Protein AF-A0A849EY14-F1 (afdb_monomer)

Foldseek 3Di:
DPPDPVVVVVVVVVVVVVVVVVVVVVVVVLVVVLVVLLVCCVPQQVVQQVVLLVVCLVVPFDQDDDDPVCQPVSLVVRQVSCVVVVHHQRCEPDPRSQWHWRDGPPDDIWIWGWGADNFFIKIPRAFPVSLQSSCCVQAVHRDQPDDQKHWDQDPVNGGITITGGD

Nearest PDB structures (foldseek):
  1k3s-assembly1_B  TM=3.265E-01  e=1.341E-01  Salmonella enterica

Sequence (166 aa):
MRISGSATDKLMFAAIYIGIAVILVIQGARHLADYALDASFFNDYLCLWETRLVEMRQGAINWPPQDRNDPAGYMQQLADVMRRQGISPPRSNTDRPYVYRLQRFGRRAVQVLLVSTRQGITLFNLPTATFERIDRFVDGASNPDSGSFTGNMSADGVTRIAYWKV

Solvent-accessible surface area (backbone atoms only — not comparable to full-atom values): 9278 Å² total; per-residue (Å²): 132,82,79,53,67,71,59,56,50,51,52,51,51,50,51,51,53,51,50,51,51,53,52,51,51,54,50,51,52,51,54,51,51,53,47,52,51,50,50,43,51,41,61,68,35,48,51,43,44,52,55,53,51,53,52,41,68,73,64,77,57,84,75,69,80,85,46,89,91,41,53,66,62,35,44,51,52,42,44,53,50,32,48,76,70,74,40,77,66,46,71,39,88,42,100,43,58,49,35,39,67,50,74,48,91,98,49,80,69,40,64,28,41,49,41,79,56,96,68,24,38,35,34,36,58,34,44,48,76,52,48,49,49,50,22,28,72,75,60,72,47,72,43,52,90,53,75,49,41,28,46,47,77,35,96,81,75,57,28,21,40,32,40,35,64,98

pLDDT: mean 89.6, std 9.1, range [41.94, 97.06]

Mean predicted aligned error: 6.52 Å

Structure (mmCIF, N/CA/C/O backbone):
data_AF-A0A849EY14-F1
#
_entry.id   AF-A0A849EY14-F1
#
loop_
_atom_site.group_PDB
_atom_site.id
_atom_site.type_symbol
_atom_site.label_atom_id
_atom_site.label_alt_id
_atom_site.label_comp_id
_atom_site.label_asym_id
_atom_site.label_entity_id
_atom_site.label_seq_id
_atom_site.pdbx_PDB_ins_code
_atom_site.Cartn_x
_atom_site.Cartn_y
_atom_site.Cartn_z
_atom_site.occupancy
_atom_site.B_iso_or_equiv
_atom_site.auth_seq_id
_atom_site.auth_comp_id
_atom_site.auth_asym_id
_atom_site.auth_atom_id
_atom_site.pdbx_PDB_model_num
ATOM 1 N N . MET A 1 1 ? 41.706 -0.385 -50.867 1.00 41.94 1 MET A N 1
ATOM 2 C CA . MET A 1 1 ? 40.577 -1.204 -50.378 1.00 41.94 1 MET A CA 1
ATOM 3 C C . MET A 1 1 ? 39.519 -0.243 -49.840 1.00 41.94 1 MET A C 1
ATOM 5 O O . MET A 1 1 ? 39.638 0.229 -48.719 1.00 41.94 1 MET A O 1
ATOM 9 N N . ARG A 1 2 ? 38.578 0.196 -50.691 1.00 43.69 2 ARG A N 1
ATOM 10 C CA . ARG A 1 2 ? 37.499 1.113 -50.283 1.00 43.69 2 ARG A CA 1
ATOM 11 C C . ARG A 1 2 ? 36.485 0.288 -49.499 1.00 43.69 2 ARG A C 1
ATOM 13 O O . ARG A 1 2 ? 35.713 -0.450 -50.103 1.00 43.69 2 ARG A O 1
ATOM 20 N N . ILE A 1 3 ? 36.535 0.362 -48.172 1.00 51.12 3 ILE A N 1
ATOM 21 C CA . ILE A 1 3 ? 35.470 -0.165 -47.319 1.00 51.12 3 ILE A CA 1
ATOM 22 C C . ILE A 1 3 ? 34.218 0.629 -47.701 1.00 51.12 3 ILE A C 1
ATOM 24 O O . ILE A 1 3 ? 34.148 1.841 -47.518 1.00 51.12 3 ILE A O 1
ATOM 28 N N . SER A 1 4 ? 33.313 -0.053 -48.398 1.00 50.78 4 SER A N 1
ATOM 29 C CA . SER A 1 4 ? 32.086 0.492 -48.968 1.00 50.78 4 SER A CA 1
ATOM 30 C C . SER A 1 4 ? 31.256 1.151 -47.868 1.00 50.78 4 SER A C 1
ATOM 32 O O . SER A 1 4 ? 30.943 0.485 -46.881 1.00 50.78 4 SER A O 1
ATOM 34 N N . GLY A 1 5 ? 30.841 2.407 -48.076 1.00 58.12 5 GLY A N 1
ATOM 35 C CA . GLY A 1 5 ? 29.954 3.141 -47.163 1.00 58.12 5 GLY A CA 1
ATOM 36 C C . GLY A 1 5 ? 28.714 2.341 -46.744 1.00 58.12 5 GLY A C 1
ATOM 37 O O . GLY A 1 5 ? 28.295 2.429 -45.600 1.00 58.12 5 GLY A O 1
ATOM 38 N N . SER A 1 6 ? 28.230 1.420 -47.590 1.00 63.91 6 SER A N 1
ATOM 39 C CA . SER A 1 6 ? 27.073 0.578 -47.254 1.00 63.91 6 SER A CA 1
ATOM 40 C C . SER A 1 6 ? 27.323 -0.455 -46.141 1.00 63.91 6 SER A C 1
ATOM 42 O O . SER A 1 6 ? 26.367 -0.903 -45.514 1.00 63.91 6 SER A O 1
ATOM 44 N N . ALA A 1 7 ? 28.572 -0.857 -45.872 1.00 68.94 7 ALA A N 1
ATOM 45 C CA . ALA A 1 7 ? 28.883 -1.804 -44.794 1.00 68.94 7 ALA A CA 1
ATOM 46 C C . ALA A 1 7 ? 28.949 -1.098 -43.432 1.00 68.94 7 ALA A C 1
ATOM 48 O O . ALA A 1 7 ? 28.419 -1.603 -42.444 1.00 68.94 7 ALA A O 1
ATOM 49 N N . THR A 1 8 ? 29.544 0.095 -43.400 1.00 71.25 8 THR A N 1
ATOM 50 C CA . THR A 1 8 ? 29.572 0.981 -42.232 1.00 71.25 8 THR A CA 1
ATOM 51 C C . THR A 1 8 ? 28.171 1.464 -41.871 1.00 71.25 8 THR A C 1
ATOM 53 O O . THR A 1 8 ? 27.802 1.413 -40.700 1.00 71.25 8 THR A O 1
ATOM 56 N N . ASP A 1 9 ? 27.357 1.818 -42.868 1.00 71.94 9 ASP A N 1
ATOM 57 C CA . ASP A 1 9 ? 25.962 2.205 -42.656 1.00 71.94 9 ASP A CA 1
ATOM 58 C C . ASP A 1 9 ? 25.151 1.050 -42.054 1.00 71.94 9 ASP A C 1
ATOM 60 O O . ASP A 1 9 ? 24.450 1.238 -41.064 1.00 71.94 9 ASP A O 1
ATOM 64 N N . LYS A 1 10 ? 25.298 -0.180 -42.569 1.00 75.62 10 LYS A N 1
ATOM 65 C CA . LYS A 1 10 ? 24.614 -1.366 -42.017 1.00 75.62 10 LYS A CA 1
ATOM 66 C C . LYS A 1 10 ? 25.006 -1.660 -40.569 1.00 75.62 10 LYS A C 1
ATOM 68 O O . LYS A 1 10 ? 24.134 -2.010 -39.778 1.00 75.62 10 LYS A O 1
ATOM 73 N N . LEU A 1 11 ? 26.283 -1.508 -40.212 1.00 81.56 11 LEU A N 1
ATOM 74 C CA . LEU A 1 11 ? 26.744 -1.672 -38.829 1.00 81.56 11 LEU A CA 1
ATOM 75 C C . LEU A 1 11 ? 26.197 -0.573 -37.914 1.00 81.56 11 LEU A C 1
ATOM 77 O O . LEU A 1 11 ? 25.768 -0.869 -36.800 1.00 81.56 11 LEU A O 1
ATOM 81 N N . MET A 1 12 ? 26.157 0.672 -38.390 1.00 84.38 12 MET A N 1
ATOM 82 C CA . MET A 1 12 ? 25.571 1.789 -37.651 1.00 84.38 12 MET A CA 1
ATOM 83 C C . MET A 1 12 ? 24.070 1.575 -37.422 1.00 84.38 12 MET A C 1
ATOM 85 O O . MET A 1 12 ? 23.602 1.699 -36.292 1.00 84.38 12 MET A O 1
ATOM 89 N N . PHE A 1 13 ? 23.320 1.172 -38.452 1.00 85.31 13 PHE A N 1
ATOM 90 C CA . PHE A 1 13 ? 21.905 0.833 -38.302 1.00 85.31 13 PHE A CA 1
ATOM 9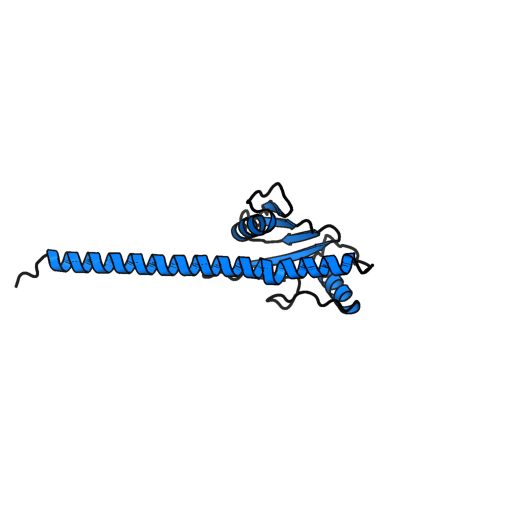1 C C . PHE A 1 13 ? 21.706 -0.348 -37.350 1.00 85.31 13 PHE A C 1
ATOM 93 O O . PHE A 1 13 ? 20.855 -0.263 -36.469 1.00 85.31 13 PHE A O 1
ATOM 100 N N . ALA A 1 14 ? 22.507 -1.412 -37.455 1.00 86.19 14 ALA A N 1
ATOM 101 C CA . ALA A 1 14 ? 22.436 -2.543 -36.531 1.00 86.19 14 ALA A CA 1
ATOM 102 C C . ALA A 1 14 ? 22.676 -2.109 -35.075 1.00 86.19 14 ALA A C 1
ATOM 104 O O . ALA A 1 14 ? 21.911 -2.492 -34.193 1.00 86.19 14 ALA A O 1
ATOM 105 N N . ALA A 1 15 ? 23.675 -1.258 -34.825 1.00 89.56 15 ALA A N 1
ATOM 106 C CA . ALA A 1 15 ? 23.946 -0.716 -33.496 1.00 89.56 15 ALA A CA 1
ATOM 107 C C . ALA A 1 15 ? 22.781 0.136 -32.964 1.00 89.56 15 ALA A C 1
ATOM 109 O O . ALA A 1 15 ? 22.402 -0.010 -31.803 1.00 89.56 15 ALA A O 1
ATOM 110 N N . ILE A 1 16 ? 22.169 0.974 -33.810 1.00 91.50 16 ILE A N 1
ATOM 111 C CA . ILE A 1 16 ? 20.990 1.774 -33.443 1.00 91.50 16 ILE A CA 1
ATOM 112 C C . ILE A 1 16 ? 19.804 0.864 -33.100 1.00 91.50 16 ILE A C 1
ATOM 114 O O . ILE A 1 16 ? 19.189 1.039 -32.049 1.00 91.50 16 ILE A O 1
ATOM 118 N N . TYR A 1 17 ? 19.502 -0.134 -33.936 1.00 92.50 17 TYR A N 1
ATOM 119 C CA . TYR A 1 17 ? 18.403 -1.074 -33.691 1.00 92.50 17 TYR A CA 1
ATOM 120 C C . TYR A 1 17 ? 18.604 -1.871 -32.403 1.00 92.50 17 TYR A C 1
ATOM 122 O O . TYR A 1 17 ? 17.671 -1.992 -31.609 1.00 92.50 17 TYR A O 1
ATOM 130 N N . ILE A 1 18 ? 19.819 -2.369 -32.162 1.00 93.75 18 ILE A N 1
ATOM 131 C CA . ILE A 1 18 ? 20.162 -3.063 -30.916 1.00 93.75 18 ILE A CA 1
ATOM 132 C C . ILE A 1 18 ? 20.005 -2.113 -29.724 1.00 93.75 18 ILE A C 1
ATOM 134 O O . ILE A 1 18 ? 19.396 -2.487 -28.725 1.00 93.75 18 ILE A O 1
ATOM 138 N N . GLY A 1 19 ? 20.489 -0.873 -29.835 1.00 94.00 19 GLY A N 1
ATOM 139 C CA . GLY A 1 19 ? 20.345 0.140 -28.789 1.00 94.00 19 GLY A CA 1
ATOM 140 C C . GLY A 1 19 ? 18.882 0.413 -28.433 1.00 94.00 19 GLY A C 1
ATOM 141 O O . GLY A 1 19 ? 18.515 0.369 -27.259 1.00 94.00 19 GLY A O 1
ATOM 142 N N . ILE A 1 20 ? 18.026 0.616 -29.439 1.00 94.56 20 ILE A N 1
ATOM 143 C CA . ILE A 1 20 ? 16.581 0.811 -29.246 1.00 94.56 20 ILE A CA 1
ATOM 144 C C . ILE A 1 20 ? 15.950 -0.427 -28.599 1.00 94.56 20 ILE A C 1
ATOM 146 O O . ILE A 1 20 ? 15.199 -0.290 -27.634 1.00 94.56 20 ILE A O 1
ATOM 150 N N . ALA A 1 21 ? 16.281 -1.631 -29.074 1.00 93.56 21 ALA A N 1
ATOM 151 C CA . ALA A 1 21 ? 15.752 -2.874 -28.515 1.00 93.56 21 ALA A CA 1
ATOM 152 C C . ALA A 1 21 ? 16.111 -3.030 -27.028 1.00 93.56 21 ALA A C 1
ATOM 154 O O . ALA A 1 21 ? 15.241 -3.332 -26.211 1.00 93.56 21 ALA A O 1
ATOM 155 N N . VAL A 1 22 ? 17.362 -2.752 -26.651 1.00 95.25 22 VAL A N 1
ATOM 156 C CA . VAL A 1 22 ? 17.813 -2.798 -25.252 1.00 95.25 22 VAL A CA 1
ATOM 157 C C . VAL A 1 22 ? 17.056 -1.784 -24.392 1.00 95.25 22 VAL A C 1
ATOM 159 O O . VAL A 1 22 ? 16.590 -2.131 -23.306 1.00 95.25 22 VAL A O 1
ATOM 162 N N . ILE A 1 23 ? 16.879 -0.550 -24.875 1.00 93.88 23 ILE A N 1
ATOM 163 C CA . ILE A 1 23 ? 16.126 0.486 -24.153 1.00 93.88 23 ILE A CA 1
ATOM 164 C C . ILE A 1 23 ? 14.677 0.042 -23.923 1.00 93.88 23 ILE A C 1
ATOM 166 O O . ILE A 1 23 ? 14.183 0.150 -22.798 1.00 93.88 23 ILE A O 1
ATOM 170 N N . LEU A 1 24 ? 14.011 -0.492 -24.951 1.00 94.62 24 LEU A N 1
ATOM 171 C CA . LEU A 1 24 ? 12.628 -0.963 -24.853 1.00 94.62 24 LEU A CA 1
ATOM 172 C C . LEU A 1 24 ? 12.482 -2.112 -23.851 1.00 94.62 24 LEU A C 1
ATOM 174 O O . LEU A 1 24 ? 11.571 -2.085 -23.024 1.00 94.62 24 LEU A O 1
ATOM 178 N N . VAL A 1 25 ? 13.399 -3.083 -23.866 1.00 94.44 25 VAL A N 1
ATOM 179 C CA . VAL A 1 25 ? 13.391 -4.200 -22.908 1.00 94.44 25 VAL A CA 1
ATOM 180 C C . VAL A 1 25 ? 13.558 -3.694 -21.475 1.00 94.44 25 VAL A C 1
ATOM 182 O O . VAL A 1 25 ? 12.803 -4.097 -20.591 1.00 94.44 25 VAL A O 1
ATOM 185 N N . ILE A 1 26 ? 14.494 -2.769 -21.233 1.00 91.81 26 ILE A N 1
ATOM 186 C CA . ILE A 1 26 ? 14.711 -2.192 -19.897 1.00 91.81 26 ILE A CA 1
ATOM 187 C C . ILE A 1 26 ? 13.473 -1.420 -19.427 1.00 91.81 26 ILE A C 1
ATOM 189 O O . ILE A 1 26 ? 13.070 -1.549 -18.270 1.00 91.81 26 ILE A O 1
ATOM 193 N N . GLN A 1 27 ? 12.859 -0.618 -20.300 1.00 90.81 27 GLN A N 1
ATOM 194 C CA . GLN A 1 27 ? 11.647 0.128 -19.957 1.00 90.81 27 GLN A CA 1
ATOM 195 C C . GLN A 1 27 ? 10.471 -0.807 -19.663 1.00 90.81 27 GLN A C 1
ATOM 197 O O . GLN A 1 27 ? 9.806 -0.637 -18.641 1.00 90.81 27 GLN A O 1
ATOM 202 N N . GLY A 1 28 ? 10.258 -1.829 -20.497 1.00 91.19 28 GLY A N 1
ATOM 203 C CA . GLY A 1 28 ? 9.227 -2.843 -20.280 1.00 91.19 28 GLY A CA 1
ATOM 204 C C . GLY A 1 28 ? 9.410 -3.572 -18.949 1.00 91.19 28 GLY A C 1
ATOM 205 O O . GLY A 1 28 ? 8.474 -3.649 -18.153 1.00 91.19 28 GLY A O 1
ATOM 206 N N . ALA A 1 29 ? 10.634 -4.015 -18.650 1.00 90.25 29 ALA A N 1
ATOM 207 C CA . ALA A 1 29 ? 10.959 -4.666 -17.383 1.00 90.25 29 ALA A CA 1
ATOM 208 C C . ALA A 1 29 ? 10.689 -3.754 -16.173 1.00 90.25 29 ALA A C 1
ATOM 210 O O . ALA A 1 29 ? 10.110 -4.198 -15.181 1.00 90.25 29 ALA A O 1
ATOM 211 N N . ARG A 1 30 ? 11.045 -2.464 -16.258 1.00 89.25 30 ARG A N 1
ATOM 212 C CA . ARG A 1 30 ? 10.755 -1.482 -15.198 1.00 89.25 30 ARG A CA 1
ATOM 213 C C . ARG A 1 30 ? 9.256 -1.284 -14.987 1.00 89.25 30 ARG A C 1
ATOM 215 O O . ARG A 1 30 ? 8.810 -1.292 -13.845 1.00 89.25 30 ARG A O 1
ATOM 222 N N . HIS A 1 31 ? 8.478 -1.147 -16.061 1.00 88.69 31 HIS A N 1
ATOM 223 C CA . HIS A 1 31 ? 7.025 -0.984 -15.966 1.00 88.69 31 HIS A CA 1
ATOM 224 C C . HIS A 1 31 ? 6.329 -2.203 -15.353 1.00 88.69 31 HIS A C 1
ATOM 226 O O . HIS A 1 31 ? 5.417 -2.037 -14.540 1.00 88.69 31 HIS A O 1
ATOM 232 N N . LEU A 1 32 ? 6.771 -3.412 -15.711 1.00 90.44 32 LEU A N 1
ATOM 233 C CA . LEU A 1 32 ? 6.267 -4.654 -15.124 1.00 90.44 32 LEU A CA 1
ATOM 234 C C . LEU A 1 32 ? 6.621 -4.760 -13.639 1.00 90.44 32 LEU A C 1
ATOM 236 O O . LEU A 1 32 ? 5.753 -5.097 -12.840 1.00 90.44 32 LEU A O 1
ATOM 240 N N . ALA A 1 33 ? 7.853 -4.415 -13.255 1.00 90.62 33 ALA A N 1
ATOM 241 C CA . ALA A 1 33 ? 8.259 -4.389 -11.851 1.00 90.62 33 ALA A CA 1
ATOM 242 C C . ALA A 1 33 ? 7.418 -3.392 -11.038 1.00 90.62 33 ALA A C 1
ATOM 244 O O . ALA A 1 33 ? 6.924 -3.724 -9.965 1.00 90.62 33 ALA A O 1
ATOM 245 N N . ASP A 1 34 ? 7.189 -2.194 -11.580 1.00 91.06 34 ASP A N 1
ATOM 246 C CA . ASP A 1 34 ? 6.333 -1.181 -10.965 1.00 91.06 34 ASP A CA 1
ATOM 247 C C . ASP A 1 34 ? 4.884 -1.658 -10.797 1.00 91.06 34 ASP A C 1
ATOM 249 O O . ASP A 1 34 ? 4.258 -1.356 -9.784 1.00 91.06 34 ASP A O 1
ATOM 253 N N . TYR A 1 35 ? 4.354 -2.405 -11.769 1.00 91.19 35 TYR A N 1
ATOM 254 C CA . TYR A 1 35 ? 3.033 -3.030 -11.678 1.00 91.19 35 TYR A CA 1
ATOM 255 C C . TYR A 1 35 ? 2.968 -4.141 -10.642 1.00 91.19 35 TYR A C 1
ATOM 257 O O . TYR A 1 35 ? 2.045 -4.155 -9.834 1.00 91.19 35 TYR A O 1
ATOM 265 N N . ALA A 1 36 ? 3.957 -5.031 -10.622 1.00 92.38 36 ALA A N 1
ATOM 266 C CA . ALA A 1 36 ? 4.034 -6.092 -9.629 1.00 92.38 36 ALA A CA 1
ATOM 267 C C . ALA A 1 36 ? 4.115 -5.526 -8.202 1.00 92.38 36 ALA A C 1
ATOM 269 O O . ALA A 1 36 ? 3.459 -6.046 -7.304 1.00 92.38 36 ALA A O 1
ATOM 270 N N . LEU A 1 37 ? 4.853 -4.427 -8.002 1.00 94.00 37 LEU A N 1
ATOM 271 C CA . LEU A 1 37 ? 4.913 -3.722 -6.719 1.00 94.00 37 LEU A CA 1
ATOM 272 C C . LEU A 1 37 ? 3.545 -3.177 -6.291 1.00 94.00 37 LEU A C 1
ATOM 274 O O . LEU A 1 37 ? 3.158 -3.366 -5.142 1.00 94.00 37 LEU A O 1
ATOM 278 N N . ASP A 1 38 ? 2.807 -2.527 -7.196 1.00 94.38 38 ASP A N 1
ATOM 279 C CA . ASP A 1 38 ? 1.464 -2.015 -6.889 1.00 94.38 38 ASP A CA 1
ATOM 280 C C . ASP A 1 38 ? 0.471 -3.151 -6.603 1.00 94.38 38 ASP A C 1
ATOM 282 O O . ASP A 1 38 ? -0.321 -3.060 -5.668 1.00 94.38 38 ASP A O 1
ATOM 286 N N . ALA A 1 39 ? 0.542 -4.240 -7.373 1.00 93.81 39 ALA A N 1
ATOM 287 C CA . ALA A 1 39 ? -0.305 -5.412 -7.187 1.00 93.81 39 ALA A CA 1
ATOM 288 C C . ALA A 1 39 ? -0.018 -6.125 -5.857 1.00 93.81 39 ALA A C 1
ATOM 290 O O . ALA A 1 39 ? -0.956 -6.508 -5.166 1.00 93.81 39 ALA A O 1
ATOM 291 N N . SER A 1 40 ? 1.254 -6.270 -5.473 1.00 93.88 40 SER A N 1
ATOM 292 C CA . SER A 1 40 ? 1.637 -6.838 -4.173 1.00 93.88 40 SER A CA 1
ATOM 293 C C . SER A 1 40 ? 1.225 -5.923 -3.020 1.00 93.88 40 SER A C 1
ATOM 295 O O . SER A 1 40 ? 0.647 -6.384 -2.042 1.00 93.88 40 SER A O 1
ATOM 297 N N . PHE A 1 41 ? 1.421 -4.607 -3.147 1.00 96.12 41 PHE A N 1
ATOM 298 C CA . PHE A 1 41 ? 0.925 -3.654 -2.154 1.00 96.12 41 PHE A CA 1
ATOM 299 C C . PHE A 1 41 ? -0.600 -3.751 -1.970 1.00 96.12 41 PHE A C 1
ATOM 301 O O . PHE A 1 41 ? -1.092 -3.707 -0.844 1.00 96.12 41 PHE A O 1
ATOM 308 N N . PHE A 1 42 ? -1.358 -3.925 -3.051 1.00 95.88 42 PHE A N 1
ATOM 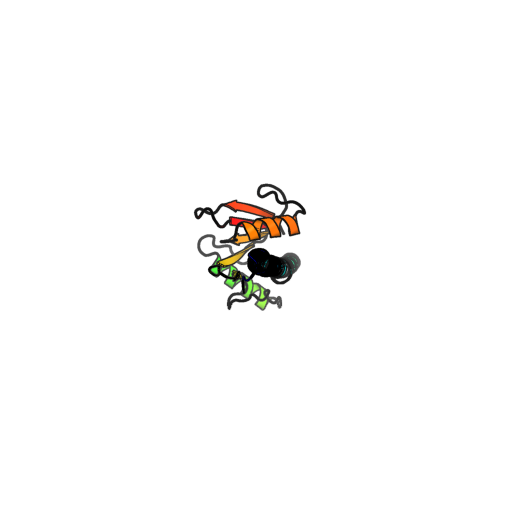309 C CA . PHE A 1 42 ? -2.804 -4.100 -2.965 1.00 95.88 42 PHE A CA 1
ATOM 310 C C . PHE A 1 42 ? -3.192 -5.461 -2.358 1.00 95.88 42 PHE A C 1
ATOM 312 O O . PHE A 1 42 ? -3.773 -5.507 -1.274 1.00 95.88 42 PHE A O 1
ATOM 319 N N . ASN A 1 43 ? -2.817 -6.563 -3.008 1.00 94.06 43 ASN A N 1
ATOM 320 C CA . ASN A 1 43 ? -3.273 -7.907 -2.643 1.00 94.06 43 ASN A CA 1
ATOM 321 C C . ASN A 1 43 ? -2.672 -8.400 -1.320 1.00 94.06 43 ASN A C 1
ATOM 323 O O . ASN A 1 43 ? -3.383 -8.940 -0.474 1.00 94.06 43 ASN A O 1
ATOM 327 N N . ASP A 1 44 ? -1.369 -8.197 -1.121 1.00 94.00 44 ASP A N 1
ATOM 328 C CA . ASP A 1 44 ? -0.639 -8.801 -0.001 1.00 94.00 44 ASP A CA 1
ATOM 329 C C . ASP A 1 44 ? -0.636 -7.913 1.246 1.00 94.00 44 ASP A C 1
ATOM 331 O O . ASP A 1 44 ? -0.234 -8.360 2.320 1.00 94.00 44 ASP A O 1
ATOM 335 N N . TYR A 1 45 ? -1.062 -6.652 1.131 1.00 95.75 45 TYR A N 1
ATOM 336 C CA . TYR A 1 45 ? -1.080 -5.717 2.253 1.00 95.75 45 TYR A CA 1
ATOM 337 C C . TYR A 1 45 ? -2.451 -5.072 2.473 1.00 95.75 45 TYR A C 1
ATOM 339 O O . TYR A 1 45 ? -3.017 -5.236 3.557 1.00 95.75 45 TYR A O 1
ATOM 347 N N . LEU A 1 46 ? -3.020 -4.376 1.482 1.00 96.19 46 LEU A N 1
ATOM 348 C CA . LEU A 1 46 ? -4.303 -3.680 1.660 1.00 96.19 46 LEU A CA 1
ATOM 349 C C . LEU A 1 46 ? -5.478 -4.646 1.867 1.00 96.19 46 LEU A C 1
ATOM 351 O O . LEU A 1 46 ? -6.221 -4.477 2.833 1.00 96.19 46 LEU A O 1
ATOM 355 N N . CYS A 1 47 ? -5.611 -5.688 1.044 1.00 95.19 47 CYS A N 1
ATOM 356 C CA . CYS A 1 47 ? -6.684 -6.683 1.190 1.00 95.19 47 CYS A CA 1
ATOM 357 C C . CYS A 1 47 ? -6.574 -7.490 2.496 1.00 95.19 47 CYS A C 1
ATOM 359 O O . CYS A 1 47 ? -7.581 -7.873 3.098 1.00 95.19 47 CYS A O 1
ATOM 361 N N . LEU A 1 48 ? -5.353 -7.723 2.995 1.00 95.50 48 LEU A N 1
ATOM 362 C CA . LEU A 1 48 ? -5.174 -8.340 4.311 1.00 95.50 48 LEU A CA 1
ATOM 363 C C . LEU A 1 48 ? -5.661 -7.414 5.426 1.00 95.50 48 LEU A C 1
ATOM 365 O O . LEU A 1 48 ? -6.327 -7.878 6.350 1.00 95.50 48 LEU A O 1
ATOM 369 N N . TRP A 1 49 ? -5.364 -6.115 5.344 1.00 95.00 49 TRP A N 1
ATOM 370 C CA . TRP A 1 49 ? -5.912 -5.131 6.278 1.00 95.00 49 TRP A CA 1
ATOM 371 C C . TRP A 1 49 ? -7.434 -5.102 6.232 1.00 95.00 49 TRP A C 1
ATOM 373 O O . TRP A 1 49 ? -8.055 -5.226 7.282 1.00 95.00 49 TRP A O 1
ATOM 383 N N . GLU A 1 50 ? -8.029 -5.030 5.046 1.00 94.50 50 GLU A N 1
ATOM 384 C CA . GLU A 1 50 ? -9.479 -5.108 4.852 1.00 94.50 50 GLU A CA 1
ATOM 385 C C . GLU A 1 50 ? -10.085 -6.319 5.578 1.00 94.50 50 GLU A C 1
ATOM 387 O O . GLU A 1 50 ? -10.930 -6.163 6.462 1.00 94.50 50 GLU A O 1
ATOM 392 N N . THR A 1 51 ? -9.567 -7.516 5.292 1.00 93.50 51 THR A N 1
ATOM 393 C CA . THR A 1 51 ? -10.049 -8.776 5.874 1.00 93.50 51 THR A CA 1
ATOM 394 C C . THR A 1 51 ? -9.984 -8.756 7.403 1.00 93.50 51 THR A C 1
ATOM 396 O O . THR A 1 51 ? -10.946 -9.125 8.078 1.00 93.50 51 THR A O 1
ATOM 399 N N . ARG A 1 52 ? -8.871 -8.280 7.980 1.00 93.00 52 ARG A N 1
ATOM 400 C CA . ARG A 1 52 ? -8.711 -8.208 9.441 1.00 93.00 52 ARG A CA 1
ATOM 401 C C . ARG A 1 52 ? -9.629 -7.180 10.086 1.00 93.00 52 ARG A C 1
ATOM 403 O O . ARG A 1 52 ? -10.110 -7.406 11.192 1.00 93.00 52 ARG A O 1
ATOM 410 N N . LEU A 1 53 ? -9.900 -6.064 9.418 1.00 91.81 53 LEU A N 1
ATOM 411 C CA . LEU A 1 53 ? -10.829 -5.061 9.935 1.00 91.81 53 LEU A CA 1
ATOM 412 C C . LEU A 1 53 ? -12.271 -5.567 9.880 1.00 91.81 53 LEU A C 1
ATOM 414 O O . LEU A 1 53 ? -13.025 -5.316 10.818 1.00 91.81 53 LEU A O 1
ATOM 418 N N . VAL A 1 54 ? -12.650 -6.308 8.835 1.00 90.81 54 VAL A N 1
ATOM 419 C CA . VAL A 1 54 ? -13.958 -6.975 8.756 1.00 90.81 54 VAL A CA 1
ATOM 420 C C . VAL A 1 54 ? -14.119 -7.979 9.902 1.00 90.81 54 VAL A C 1
ATOM 422 O O . VAL A 1 54 ? -15.122 -7.919 10.615 1.00 90.81 54 VAL A O 1
ATOM 425 N N . GLU A 1 55 ? -13.108 -8.815 10.153 1.00 90.56 55 GLU A N 1
ATOM 426 C CA . GLU A 1 55 ? -13.069 -9.749 11.291 1.00 90.56 55 GLU A CA 1
ATOM 427 C C . GLU A 1 55 ? -13.255 -9.010 12.632 1.00 90.56 55 GLU A C 1
ATOM 429 O O . GLU A 1 55 ? -14.103 -9.379 13.446 1.00 90.56 55 GLU A O 1
ATOM 434 N N . MET A 1 56 ? -12.552 -7.889 12.834 1.00 89.75 56 MET A N 1
ATOM 435 C CA . MET A 1 56 ? -12.706 -7.075 14.044 1.00 89.75 56 MET A CA 1
ATOM 436 C C . MET A 1 56 ? -14.102 -6.464 14.209 1.00 89.75 56 MET A C 1
ATOM 438 O O . MET A 1 56 ? -14.599 -6.356 15.332 1.00 89.75 56 MET A O 1
ATOM 442 N N . ARG A 1 57 ? -14.724 -6.011 13.113 1.00 88.12 57 ARG A N 1
ATOM 443 C CA . ARG A 1 57 ? -16.070 -5.412 13.141 1.00 88.12 57 ARG A CA 1
ATOM 444 C C . ARG A 1 57 ? -17.130 -6.446 13.502 1.00 88.12 57 ARG A C 1
ATOM 446 O O . ARG A 1 57 ? -18.069 -6.111 14.217 1.00 88.12 57 ARG A O 1
ATOM 453 N N . GLN A 1 58 ? -16.966 -7.681 13.033 1.00 86.94 58 GLN A N 1
ATOM 454 C CA . GLN A 1 58 ? -17.865 -8.789 13.351 1.00 86.94 58 GLN A CA 1
ATOM 455 C C . GLN A 1 58 ? -17.671 -9.292 14.791 1.00 86.94 58 GLN A C 1
ATOM 457 O O . GLN A 1 58 ? -18.643 -9.654 15.447 1.00 86.94 58 GLN A O 1
ATOM 462 N N . GLY A 1 59 ? -16.441 -9.257 15.315 1.00 81.81 59 GLY A N 1
ATOM 463 C CA . GLY A 1 59 ? -16.074 -9.810 16.625 1.00 81.81 59 GLY A CA 1
ATOM 464 C C . GLY A 1 59 ? -16.462 -8.999 17.871 1.00 81.81 59 GLY A C 1
ATOM 465 O O . GLY A 1 59 ? -15.883 -9.233 18.926 1.00 81.81 59 GLY A O 1
ATOM 466 N N . ALA A 1 60 ? -17.382 -8.030 17.786 1.00 78.56 60 ALA A N 1
ATOM 467 C CA . ALA A 1 6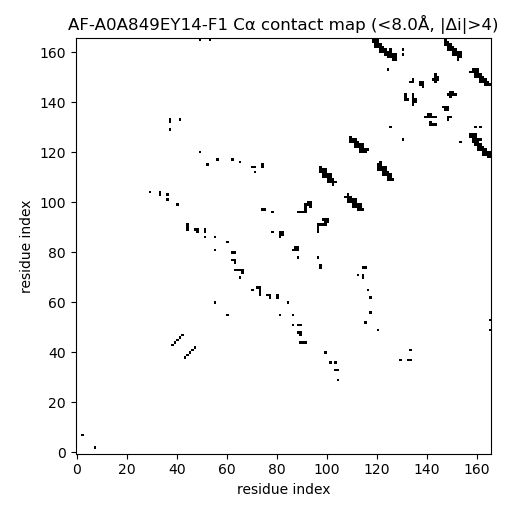0 ? -17.757 -7.137 18.900 1.00 78.56 60 ALA A CA 1
ATOM 468 C C . ALA A 1 60 ? -16.551 -6.472 19.616 1.00 78.56 60 ALA A C 1
ATOM 470 O O . ALA A 1 60 ? -16.575 -6.230 20.824 1.00 78.56 60 ALA A O 1
ATOM 471 N N . ILE A 1 61 ? -15.479 -6.167 18.873 1.00 84.31 61 ILE A N 1
ATOM 472 C CA . ILE A 1 61 ? -14.237 -5.632 19.442 1.00 84.31 61 ILE A CA 1
ATOM 473 C C . ILE A 1 61 ? -14.360 -4.129 19.708 1.00 84.31 61 ILE A C 1
ATOM 475 O O . ILE A 1 61 ? -14.797 -3.346 18.859 1.00 84.31 61 ILE A O 1
ATOM 479 N N . ASN A 1 62 ? -13.892 -3.701 20.880 1.00 85.88 62 ASN A N 1
ATOM 480 C CA . ASN A 1 62 ? -13.797 -2.289 21.229 1.00 85.88 62 ASN A CA 1
ATOM 481 C C . ASN A 1 62 ? -12.642 -1.618 20.478 1.00 85.88 62 ASN A C 1
ATOM 483 O O . ASN A 1 62 ? -11.468 -1.834 20.769 1.00 85.88 62 ASN A O 1
ATOM 487 N N . TRP A 1 63 ? -12.999 -0.775 19.512 1.00 89.75 63 TRP A N 1
ATOM 488 C CA . TRP A 1 63 ? -12.051 0.071 18.790 1.00 89.75 63 TRP A CA 1
ATOM 489 C C . TRP A 1 63 ? -11.428 1.121 19.720 1.00 89.75 63 TRP A C 1
ATOM 491 O O . TRP A 1 63 ? -12.167 1.719 20.509 1.00 89.75 63 TRP A O 1
ATOM 501 N N . PRO A 1 64 ? -10.114 1.389 19.615 1.00 91.38 64 PRO A N 1
ATOM 502 C CA . PRO A 1 64 ? -9.489 2.466 20.372 1.00 91.38 64 PRO A CA 1
ATOM 503 C C . PRO A 1 64 ? -10.056 3.834 19.950 1.00 91.38 64 PRO A C 1
ATOM 505 O O . PRO A 1 64 ? -10.512 3.985 18.809 1.00 91.38 64 PRO A O 1
ATOM 508 N N . PRO A 1 65 ? -10.043 4.836 20.848 1.00 88.62 65 PRO A N 1
ATOM 509 C CA . PRO A 1 65 ? -10.441 6.195 20.503 1.00 88.62 65 PRO A CA 1
ATOM 510 C C . PRO A 1 65 ? -9.503 6.759 19.431 1.00 88.62 65 PRO A C 1
ATOM 512 O O . PRO A 1 65 ? -8.286 6.601 19.510 1.00 88.62 65 PRO A O 1
ATOM 515 N N . GLN A 1 66 ? -10.073 7.402 18.414 1.00 86.00 66 GLN A N 1
ATOM 516 C CA . GLN A 1 66 ? -9.294 7.972 17.320 1.00 86.00 66 GLN A CA 1
ATOM 517 C C . GLN A 1 66 ? -8.745 9.344 17.715 1.00 86.00 66 GLN A C 1
ATOM 519 O O . GLN A 1 66 ? -9.516 10.286 17.899 1.00 86.00 66 GLN A O 1
ATOM 524 N N . ASP A 1 67 ? -7.419 9.465 17.776 1.00 84.50 67 ASP A N 1
ATOM 525 C CA . ASP A 1 67 ? -6.739 10.758 17.815 1.00 84.50 67 ASP A CA 1
ATOM 526 C C . ASP A 1 67 ? -6.396 11.194 16.384 1.00 84.50 67 ASP A C 1
ATOM 528 O O . ASP A 1 67 ? -5.707 10.489 15.646 1.00 84.50 67 ASP A O 1
ATOM 532 N N . ARG A 1 68 ? -6.915 12.353 15.968 1.00 80.31 68 ARG A N 1
ATOM 533 C CA . ARG A 1 68 ? -6.656 12.911 14.632 1.00 80.31 68 ARG A CA 1
ATOM 534 C C . ARG A 1 68 ? -5.281 13.569 14.527 1.00 80.31 68 ARG A C 1
ATOM 536 O O . ARG A 1 68 ? -4.779 13.703 13.415 1.00 80.31 68 ARG A O 1
ATOM 543 N N . ASN A 1 69 ? -4.691 13.969 15.651 1.00 88.56 69 ASN A N 1
ATOM 544 C CA . ASN A 1 69 ? -3.395 14.640 15.694 1.00 88.56 69 ASN A CA 1
ATOM 545 C C . ASN A 1 69 ? -2.232 13.640 15.726 1.00 88.56 69 ASN A C 1
ATOM 547 O O . ASN A 1 69 ? -1.136 13.978 15.286 1.00 88.56 69 ASN A O 1
ATOM 551 N N . ASP A 1 70 ? -2.482 12.405 16.177 1.00 92.25 70 ASP A N 1
ATOM 552 C CA . ASP A 1 70 ? -1.509 11.309 16.148 1.00 92.25 70 ASP A CA 1
ATOM 553 C C . ASP A 1 70 ? -2.073 10.026 15.499 1.00 92.25 70 ASP A C 1
ATOM 555 O O . ASP A 1 70 ? -2.391 9.038 16.174 1.00 92.25 70 ASP A O 1
ATOM 559 N N . PRO A 1 71 ? -2.163 9.989 14.154 1.00 91.69 71 PRO A N 1
ATOM 560 C CA . PRO A 1 71 ? -2.654 8.811 13.446 1.00 91.69 71 PRO A CA 1
ATOM 561 C C . PRO A 1 71 ? -1.756 7.577 13.629 1.00 91.69 71 PRO A C 1
ATOM 563 O O . PRO A 1 71 ? -2.233 6.444 13.563 1.00 91.69 71 PRO A O 1
ATOM 566 N N . ALA A 1 72 ? -0.453 7.775 13.861 1.00 92.56 72 ALA A N 1
ATOM 567 C CA . ALA A 1 72 ? 0.497 6.683 14.039 1.00 92.56 72 ALA A CA 1
ATOM 568 C C . ALA A 1 72 ? 0.358 6.027 15.420 1.00 92.56 72 ALA A C 1
ATOM 570 O O . ALA A 1 72 ? 0.388 4.797 15.505 1.00 92.56 72 ALA A O 1
ATOM 571 N N . GLY A 1 73 ? 0.183 6.822 16.479 1.00 94.00 73 GLY A N 1
ATOM 572 C CA . GLY A 1 73 ? -0.109 6.326 17.823 1.00 94.00 73 GLY A CA 1
ATOM 573 C C . GLY A 1 73 ? -1.453 5.607 17.888 1.00 94.00 73 GLY A C 1
ATOM 574 O O . GLY A 1 73 ? -1.537 4.512 18.448 1.00 94.00 73 GLY A O 1
ATOM 575 N N . TYR A 1 74 ? -2.479 6.144 17.222 1.00 95.25 74 TYR A N 1
ATOM 576 C CA . TYR A 1 74 ? -3.767 5.463 17.069 1.00 95.25 74 TYR A CA 1
ATOM 577 C C . TYR A 1 74 ? -3.623 4.076 16.418 1.00 95.25 74 TYR A C 1
ATOM 579 O O . TYR A 1 74 ? -4.134 3.084 16.940 1.00 95.25 74 TYR A O 1
ATOM 587 N N . MET A 1 75 ? -2.882 3.975 15.311 1.00 96.00 75 MET A N 1
ATOM 588 C CA . MET A 1 75 ? -2.687 2.696 14.621 1.00 96.00 75 MET A CA 1
ATOM 589 C C . MET A 1 75 ? -1.860 1.693 15.422 1.00 96.00 75 MET A C 1
ATOM 591 O O . MET A 1 75 ? -2.121 0.490 15.350 1.00 96.00 75 MET A O 1
ATOM 595 N N . GLN A 1 76 ? -0.904 2.167 16.221 1.00 95.56 76 GLN A N 1
ATOM 596 C CA . GLN A 1 76 ? -0.188 1.313 17.162 1.00 95.56 76 GLN A CA 1
ATOM 597 C C . GLN A 1 76 ? -1.149 0.723 18.204 1.00 95.56 76 GLN A C 1
ATOM 599 O O . GLN A 1 76 ? -1.168 -0.493 18.396 1.00 95.56 76 GLN A O 1
ATOM 604 N N . GLN A 1 77 ? -2.009 1.551 18.806 1.00 95.31 77 GLN A N 1
ATOM 605 C CA . GLN A 1 77 ? -3.023 1.081 19.755 1.00 95.31 77 GLN A CA 1
ATOM 606 C C . GLN A 1 77 ? -3.996 0.090 19.108 1.00 95.31 77 GLN A C 1
ATOM 608 O O . GLN A 1 77 ? -4.342 -0.918 19.726 1.00 95.31 77 GLN A O 1
ATOM 613 N N . LEU A 1 78 ? -4.415 0.337 17.862 1.00 94.62 78 LEU A N 1
ATOM 614 C CA . LEU A 1 78 ? -5.272 -0.582 17.113 1.00 94.62 78 LEU A CA 1
ATOM 615 C C . LEU A 1 78 ? -4.587 -1.937 16.909 1.00 94.62 78 LEU A C 1
ATOM 617 O O . LEU A 1 78 ? -5.186 -2.970 17.201 1.00 94.62 78 LEU A O 1
ATOM 621 N N . ALA A 1 79 ? -3.322 -1.943 16.487 1.00 95.06 79 ALA A N 1
ATOM 622 C CA . ALA A 1 79 ? -2.545 -3.169 16.333 1.00 95.06 79 ALA A CA 1
ATOM 623 C C . ALA A 1 79 ? -2.393 -3.930 17.665 1.00 95.06 79 ALA A C 1
ATOM 625 O O . ALA A 1 79 ? -2.462 -5.159 17.688 1.00 95.06 79 ALA A O 1
ATOM 626 N N . ASP A 1 80 ? -2.238 -3.224 18.785 1.00 94.94 80 ASP A N 1
ATOM 627 C CA . ASP A 1 80 ? -2.160 -3.838 20.115 1.00 94.94 80 ASP A CA 1
ATOM 628 C C . ASP A 1 80 ? -3.513 -4.388 20.591 1.00 94.94 80 ASP A C 1
ATOM 630 O O . ASP A 1 80 ? -3.567 -5.419 21.264 1.00 94.94 80 ASP A O 1
ATOM 634 N N . VAL A 1 81 ? -4.628 -3.745 20.231 1.00 94.38 81 VAL A N 1
ATOM 635 C CA . VAL A 1 81 ? -5.975 -4.302 20.435 1.00 94.38 81 VAL A CA 1
ATOM 636 C C . VAL A 1 81 ? -6.161 -5.573 19.609 1.00 94.38 81 VAL A C 1
ATOM 638 O O . VAL A 1 81 ? -6.587 -6.580 20.169 1.00 94.38 81 VAL A O 1
ATOM 641 N N . MET A 1 82 ? -5.790 -5.564 18.325 1.00 93.88 82 MET A N 1
ATOM 642 C CA . MET A 1 82 ? -5.861 -6.745 17.454 1.00 93.88 82 MET A CA 1
ATOM 643 C C . MET A 1 82 ? -5.127 -7.935 18.075 1.00 93.88 82 MET A C 1
ATOM 645 O O . MET A 1 82 ? -5.725 -8.990 18.282 1.00 93.88 82 MET A O 1
ATOM 649 N N . ARG A 1 83 ? -3.862 -7.734 18.472 1.00 93.88 83 ARG A N 1
ATOM 650 C CA . ARG A 1 83 ? -3.035 -8.783 19.089 1.00 93.88 83 ARG A CA 1
ATOM 651 C C . ARG A 1 83 ? -3.662 -9.343 20.363 1.00 93.88 83 ARG A C 1
ATOM 653 O O . ARG A 1 83 ? -3.684 -10.557 20.540 1.00 93.88 83 ARG A O 1
ATOM 660 N N . ARG A 1 84 ? -4.199 -8.480 21.235 1.00 93.12 84 ARG A N 1
ATOM 661 C CA . ARG A 1 84 ? -4.876 -8.903 22.477 1.00 93.12 84 ARG A CA 1
ATOM 662 C C . ARG A 1 84 ? -6.129 -9.740 22.224 1.00 93.12 84 ARG A C 1
ATOM 664 O O . ARG A 1 84 ? -6.494 -10.535 23.078 1.00 93.12 84 ARG A O 1
ATOM 671 N N . GLN A 1 85 ? -6.760 -9.569 21.067 1.00 90.12 85 GLN A N 1
ATOM 672 C CA . GLN A 1 85 ? -7.945 -10.313 20.639 1.00 90.12 85 GLN A CA 1
ATOM 673 C C . GLN A 1 85 ? -7.594 -11.541 19.780 1.00 90.12 85 GLN A C 1
ATOM 675 O O . GLN A 1 85 ? -8.474 -12.140 19.174 1.00 90.12 85 GLN A O 1
ATOM 680 N N . GLY A 1 86 ? -6.312 -11.915 19.691 1.00 90.62 86 GLY A N 1
ATOM 681 C CA . GLY A 1 86 ? -5.855 -13.051 18.884 1.00 90.62 86 GLY A CA 1
ATOM 682 C C . GLY A 1 86 ? -5.805 -12.784 17.375 1.00 90.62 86 GLY A C 1
ATOM 683 O O . GLY A 1 86 ? -5.422 -13.667 16.611 1.00 90.62 86 GLY A O 1
ATOM 684 N N . ILE A 1 87 ? -6.122 -11.565 16.932 1.00 91.56 87 ILE A N 1
ATOM 685 C CA . ILE A 1 87 ? -6.059 -11.166 15.527 1.00 91.56 87 ILE A CA 1
ATOM 686 C C . ILE A 1 87 ? -4.656 -10.631 15.247 1.00 91.56 87 ILE A C 1
ATOM 688 O O . ILE A 1 87 ? -4.218 -9.628 15.808 1.00 91.56 87 ILE A O 1
ATOM 692 N N . SER A 1 88 ? -3.919 -11.290 14.358 1.00 92.12 88 SER A N 1
ATOM 693 C CA . SER A 1 88 ? -2.589 -10.814 13.968 1.00 92.12 88 SER A CA 1
ATOM 694 C C . SER A 1 88 ? -2.704 -9.643 12.983 1.00 92.12 88 SER A C 1
ATOM 696 O O . SER A 1 88 ? -3.306 -9.821 11.920 1.00 92.12 88 SER A O 1
ATOM 698 N N . PRO A 1 89 ? -2.112 -8.465 13.278 1.00 93.38 89 PRO A N 1
ATOM 699 C CA . PRO A 1 89 ? -2.029 -7.382 12.305 1.00 93.38 89 PRO A CA 1
ATOM 700 C C . PRO A 1 89 ? -1.297 -7.849 11.039 1.00 93.38 89 PRO A C 1
ATOM 702 O O . PRO A 1 89 ? -0.312 -8.590 11.157 1.00 93.38 89 PRO A O 1
ATOM 705 N N . PRO A 1 90 ? -1.731 -7.419 9.84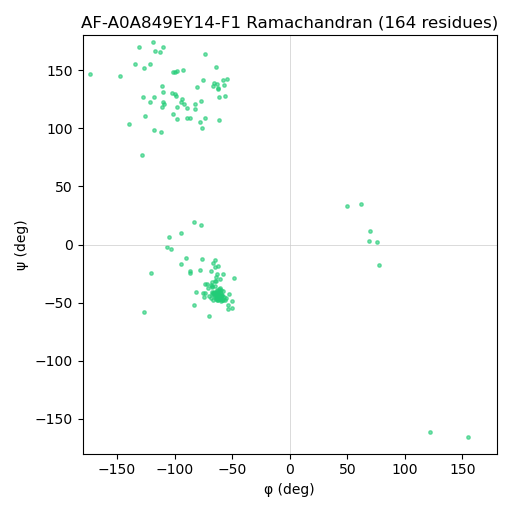2 1.00 94.25 90 PRO A N 1
ATOM 706 C CA . PRO A 1 90 ? -1.017 -7.715 8.608 1.00 94.25 90 PRO A CA 1
ATOM 707 C C . PRO A 1 90 ? 0.444 -7.275 8.686 1.00 94.25 90 PRO A C 1
ATOM 709 O O . PRO A 1 90 ? 0.780 -6.248 9.281 1.00 94.25 90 PRO A O 1
ATOM 712 N N . ARG A 1 91 ? 1.330 -8.075 8.091 1.00 93.56 91 ARG A N 1
ATOM 713 C CA . ARG A 1 91 ? 2.751 -7.736 8.025 1.00 93.56 91 ARG A CA 1
ATOM 714 C C . ARG A 1 91 ? 2.965 -6.657 6.975 1.00 93.56 91 ARG A C 1
ATOM 716 O O . ARG A 1 91 ? 2.367 -6.696 5.907 1.00 93.56 91 ARG A O 1
ATOM 723 N N . SER A 1 92 ? 3.867 -5.736 7.278 1.00 94.56 92 SER A N 1
ATOM 724 C CA . SER A 1 92 ? 4.390 -4.778 6.313 1.00 94.56 92 SER A CA 1
ATOM 725 C C . SER A 1 92 ? 5.851 -5.099 5.994 1.00 94.56 92 SER A C 1
ATOM 727 O O . SER A 1 92 ? 6.491 -5.884 6.691 1.00 94.56 92 SER A O 1
ATOM 729 N N . ASN A 1 93 ? 6.408 -4.445 4.978 1.00 94.12 93 ASN A N 1
ATOM 730 C CA . ASN A 1 93 ? 7.844 -4.437 4.693 1.00 94.12 93 ASN A CA 1
ATOM 731 C C . ASN A 1 93 ? 8.622 -3.395 5.530 1.00 94.12 93 ASN A C 1
ATOM 733 O O . ASN A 1 93 ? 9.731 -2.993 5.170 1.00 94.12 93 ASN A O 1
ATOM 737 N N . THR A 1 94 ? 8.034 -2.937 6.636 1.00 94.44 94 THR A N 1
ATOM 738 C CA . THR A 1 94 ? 8.671 -2.090 7.649 1.00 94.44 94 THR A CA 1
ATOM 739 C C . THR A 1 94 ? 8.423 -2.670 9.040 1.00 94.44 94 THR A C 1
ATOM 741 O O . THR A 1 94 ? 7.574 -3.545 9.206 1.00 94.44 94 THR A O 1
ATOM 744 N N . ASP A 1 95 ? 9.105 -2.139 10.057 1.00 93.31 95 ASP A N 1
ATOM 745 C CA . ASP A 1 95 ? 8.915 -2.559 11.454 1.00 93.31 95 ASP A CA 1
ATOM 746 C C . ASP A 1 95 ? 7.513 -2.227 12.002 1.00 93.31 95 ASP A C 1
ATOM 748 O O . ASP A 1 95 ? 7.118 -2.715 13.061 1.00 93.31 95 ASP A O 1
ATOM 752 N N . ARG A 1 96 ? 6.745 -1.386 11.292 1.00 95.31 96 ARG A N 1
ATOM 753 C CA . ARG A 1 96 ? 5.393 -0.970 11.677 1.00 95.31 96 ARG A CA 1
ATOM 754 C C . ARG A 1 96 ? 4.369 -1.598 10.725 1.00 95.31 96 ARG A C 1
ATOM 756 O O . ARG A 1 96 ? 4.418 -1.325 9.525 1.00 95.31 96 ARG A O 1
ATOM 763 N N . PRO A 1 97 ? 3.382 -2.366 11.224 1.00 95.69 97 PRO A N 1
ATOM 764 C CA . PRO A 1 97 ? 2.426 -3.082 10.372 1.00 95.69 97 PRO A CA 1
ATOM 765 C C . PRO A 1 97 ? 1.483 -2.159 9.585 1.00 95.69 97 PRO A C 1
ATOM 767 O O . PRO A 1 97 ? 0.844 -2.604 8.643 1.00 95.69 97 PRO A O 1
ATOM 770 N N . TYR A 1 98 ? 1.392 -0.884 9.964 1.00 96.00 98 TYR A N 1
ATOM 771 C CA . TYR A 1 98 ? 0.541 0.136 9.346 1.00 96.00 98 TYR A CA 1
ATOM 772 C C . TYR A 1 98 ? 1.324 1.134 8.469 1.00 96.00 98 TYR A C 1
ATOM 774 O O . TYR A 1 98 ? 0.761 2.119 7.997 1.00 96.00 98 TYR A O 1
ATOM 782 N N . VAL A 1 99 ? 2.624 0.912 8.242 1.00 96.94 99 VAL A N 1
ATOM 783 C CA . VAL A 1 99 ? 3.439 1.722 7.322 1.00 96.94 99 VAL A CA 1
ATOM 784 C C . VAL A 1 99 ? 4.025 0.816 6.259 1.00 96.94 99 VAL A C 1
ATOM 786 O O . VAL A 1 99 ? 4.776 -0.093 6.601 1.00 96.94 99 VAL A O 1
ATOM 789 N N . TYR A 1 100 ? 3.755 1.088 4.985 1.00 97.06 100 TYR A N 1
ATOM 790 C CA . TYR A 1 100 ? 4.304 0.334 3.856 1.00 97.06 100 TYR A CA 1
ATOM 791 C C . TYR A 1 100 ? 5.297 1.177 3.061 1.00 97.06 100 TYR A C 1
ATOM 793 O O . TYR A 1 100 ? 5.058 2.353 2.791 1.00 97.06 100 TYR A O 1
ATOM 801 N N . ARG A 1 101 ? 6.432 0.595 2.675 1.00 96.38 101 ARG A N 1
ATOM 802 C CA . ARG A 1 101 ? 7.472 1.269 1.893 1.00 96.38 101 ARG A CA 1
ATOM 803 C C . ARG A 1 101 ? 7.383 0.862 0.425 1.00 96.38 101 ARG A C 1
ATOM 805 O O . ARG A 1 101 ? 7.716 -0.262 0.067 1.00 96.38 101 ARG A O 1
ATOM 812 N N . LEU A 1 102 ? 7.007 1.798 -0.437 1.00 94.69 102 LEU A N 1
ATOM 813 C CA . LEU A 1 102 ? 7.054 1.639 -1.888 1.00 94.69 102 LEU A CA 1
ATOM 814 C C . LEU A 1 102 ? 8.446 2.026 -2.397 1.00 94.69 102 LEU A C 1
ATOM 816 O O . LEU A 1 102 ? 8.813 3.204 -2.403 1.00 94.69 102 LEU A O 1
ATOM 820 N N . GLN A 1 103 ? 9.231 1.036 -2.823 1.00 92.88 103 GLN A N 1
ATOM 821 C CA . GLN A 1 103 ? 10.572 1.233 -3.378 1.00 92.88 103 GLN A CA 1
ATOM 822 C C . GLN A 1 103 ? 10.588 0.884 -4.868 1.00 92.88 103 GLN A C 1
ATOM 824 O O . GLN A 1 103 ? 10.721 -0.275 -5.249 1.00 92.88 103 GLN A O 1
ATOM 829 N N . ARG A 1 104 ? 10.460 1.910 -5.712 1.00 89.88 104 ARG A N 1
ATOM 830 C CA . ARG A 1 104 ? 10.504 1.774 -7.174 1.00 89.88 104 ARG A CA 1
ATOM 831 C C . ARG A 1 104 ? 11.919 1.988 -7.703 1.00 89.88 104 ARG A C 1
ATOM 833 O O . ARG A 1 104 ? 12.692 2.762 -7.136 1.00 89.88 104 ARG A O 1
ATOM 840 N N . PHE A 1 105 ? 12.255 1.339 -8.815 1.00 83.56 105 PHE A N 1
ATOM 841 C CA . PHE A 1 105 ? 13.588 1.449 -9.410 1.00 83.56 105 PHE A CA 1
ATOM 842 C C . PHE A 1 105 ? 13.899 2.897 -9.822 1.00 83.56 105 PHE A C 1
ATOM 844 O O . PHE A 1 105 ? 13.132 3.527 -10.548 1.00 83.56 105 PHE A O 1
ATOM 851 N N . GLY A 1 106 ? 15.039 3.428 -9.369 1.00 82.62 106 GLY A N 1
ATOM 852 C CA . GLY A 1 106 ? 15.484 4.784 -9.710 1.00 82.62 106 GLY A CA 1
ATOM 853 C C . GLY A 1 106 ? 14.654 5.917 -9.092 1.00 82.62 106 GLY A C 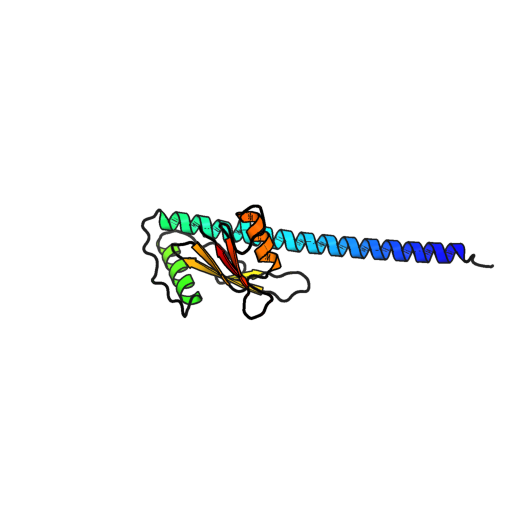1
ATOM 854 O O . GLY A 1 106 ? 14.816 7.064 -9.498 1.00 82.62 106 GLY A O 1
ATOM 855 N N . ARG A 1 107 ? 13.769 5.625 -8.128 1.00 86.25 107 ARG A N 1
ATOM 856 C CA . ARG A 1 107 ? 12.984 6.634 -7.400 1.00 86.25 107 ARG A CA 1
ATOM 857 C C . ARG A 1 107 ? 13.261 6.556 -5.904 1.00 86.25 107 ARG A C 1
ATOM 859 O O . ARG A 1 107 ? 13.637 5.511 -5.376 1.00 86.25 107 ARG A O 1
ATOM 866 N N . ARG A 1 108 ? 13.047 7.674 -5.206 1.00 88.50 108 ARG A N 1
ATOM 867 C CA . ARG A 1 108 ? 13.107 7.702 -3.742 1.00 88.50 108 ARG A CA 1
ATOM 868 C C . ARG A 1 108 ? 12.009 6.802 -3.175 1.00 88.50 108 ARG A C 1
ATOM 870 O O . ARG A 1 108 ? 10.882 6.821 -3.666 1.00 88.50 108 ARG A O 1
ATOM 877 N N . ALA A 1 109 ? 12.343 6.030 -2.144 1.00 92.56 109 ALA A N 1
ATOM 878 C CA . ALA A 1 109 ? 11.358 5.223 -1.440 1.00 92.56 109 ALA A CA 1
ATOM 879 C C . ALA A 1 109 ? 10.296 6.124 -0.790 1.00 92.56 109 ALA A C 1
ATOM 881 O O . ALA A 1 109 ? 10.635 7.113 -0.136 1.00 92.56 109 ALA A O 1
ATOM 882 N N . VAL A 1 110 ? 9.027 5.759 -0.955 1.00 94.06 110 VAL A N 1
ATOM 883 C CA . VAL A 1 110 ? 7.881 6.474 -0.383 1.00 94.06 110 VAL A CA 1
ATOM 884 C C . VAL A 1 110 ? 7.275 5.612 0.715 1.00 94.06 110 VAL A C 1
ATOM 886 O O . VAL A 1 110 ? 7.062 4.418 0.519 1.00 94.06 110 VAL A O 1
ATOM 889 N N . GLN A 1 111 ? 7.024 6.196 1.884 1.00 95.94 111 GLN A N 1
ATOM 890 C CA . GLN A 1 111 ? 6.323 5.514 2.968 1.00 95.94 111 GLN A CA 1
ATOM 891 C C . GLN A 1 111 ? 4.855 5.918 2.951 1.00 95.94 111 GLN A C 1
ATOM 893 O O . GLN A 1 111 ? 4.543 7.095 3.121 1.00 95.94 111 GLN A O 1
ATOM 898 N N . VAL A 1 112 ? 3.984 4.935 2.757 1.00 96.50 112 VAL A N 1
ATOM 899 C CA . VAL A 1 112 ? 2.532 5.080 2.815 1.00 96.50 112 VAL A CA 1
ATOM 900 C C . VAL A 1 112 ? 2.083 4.721 4.223 1.00 96.50 112 VAL A C 1
ATOM 902 O O . VAL A 1 112 ? 2.361 3.620 4.704 1.00 96.50 112 VAL A O 1
ATOM 905 N N . LEU A 1 113 ? 1.405 5.652 4.889 1.00 96.56 113 LEU A N 1
ATOM 906 C CA . LEU A 1 113 ? 0.806 5.419 6.200 1.00 96.56 113 LEU A CA 1
ATOM 907 C C . LEU A 1 113 ? -0.649 4.992 6.011 1.00 96.56 113 LEU A C 1
ATOM 909 O O . LEU A 1 113 ? -1.426 5.703 5.377 1.00 96.56 113 LEU A O 1
ATOM 913 N N . LEU A 1 114 ? -1.008 3.849 6.583 1.00 96.94 114 LEU A N 1
ATOM 914 C CA . LEU A 1 114 ? -2.361 3.317 6.600 1.00 96.94 114 LEU A CA 1
ATOM 915 C C . LEU A 1 114 ? -3.020 3.653 7.936 1.00 96.94 114 LEU A C 1
ATOM 917 O O . LEU A 1 114 ? -2.459 3.361 8.988 1.00 96.94 114 LEU A O 1
ATOM 921 N N . VAL A 1 115 ? -4.210 4.246 7.889 1.00 95.62 115 VAL A N 1
ATOM 922 C CA . VAL A 1 115 ? -5.018 4.585 9.062 1.00 95.62 115 VAL A CA 1
ATOM 923 C C . VAL A 1 115 ? -6.398 3.969 8.906 1.00 95.62 115 VAL A C 1
ATOM 925 O O . VAL A 1 115 ? -7.189 4.398 8.073 1.00 95.62 115 VAL A O 1
ATOM 928 N N . SER A 1 116 ? -6.696 2.964 9.717 1.00 93.69 116 SER A N 1
ATOM 929 C CA . SER A 1 116 ? -7.952 2.223 9.652 1.00 93.69 116 SER A CA 1
ATOM 930 C C . SER A 1 116 ? -8.932 2.697 10.699 1.00 93.69 116 SER A C 1
ATOM 932 O O . SER A 1 116 ? -8.624 2.714 11.880 1.00 93.69 116 SER A O 1
ATOM 934 N N . THR A 1 117 ? -10.149 2.997 10.277 1.00 90.50 117 THR A N 1
ATOM 935 C CA . THR A 1 117 ? -11.261 3.374 11.147 1.00 90.50 117 THR A CA 1
ATOM 936 C C . THR A 1 117 ? -12.400 2.366 11.016 1.00 90.50 117 THR A C 1
ATOM 938 O O . THR A 1 117 ? -12.407 1.495 10.140 1.00 90.50 117 THR A O 1
ATOM 941 N N . ARG A 1 118 ? -13.439 2.523 11.842 1.00 87.25 118 ARG A N 1
ATOM 942 C CA . ARG A 1 118 ? -14.680 1.747 11.689 1.00 87.25 118 ARG A CA 1
ATOM 943 C C . ARG A 1 118 ? -15.343 1.925 10.324 1.00 87.25 118 ARG A C 1
ATOM 945 O O . ARG A 1 118 ? -16.087 1.047 9.918 1.00 87.25 118 ARG A O 1
ATOM 952 N N . GLN A 1 119 ? -15.097 3.046 9.651 1.00 87.50 119 GLN A N 1
ATOM 953 C CA . GLN A 1 119 ? -15.754 3.409 8.396 1.00 87.50 119 GLN A CA 1
ATOM 954 C C . GLN A 1 119 ? -14.948 2.987 7.164 1.00 87.50 119 GLN A C 1
ATOM 956 O O . GLN A 1 119 ? -15.483 3.002 6.064 1.00 87.50 119 GLN A O 1
ATOM 961 N N . GLY A 1 120 ? -13.661 2.670 7.308 1.00 92.00 120 GLY A N 1
ATOM 962 C CA . GLY A 1 120 ? -12.797 2.375 6.168 1.00 92.00 120 GLY A CA 1
ATOM 963 C C . GLY A 1 120 ? -11.327 2.636 6.461 1.00 92.00 120 GLY A C 1
ATOM 964 O O . GLY A 1 120 ? -10.939 2.810 7.617 1.00 92.00 120 GLY A O 1
ATOM 965 N N . ILE A 1 121 ? -10.520 2.685 5.408 1.00 95.69 121 ILE A N 1
ATOM 966 C CA . ILE A 1 121 ? -9.065 2.827 5.469 1.00 95.69 121 ILE A CA 1
ATOM 967 C C . ILE A 1 121 ? -8.654 4.125 4.776 1.00 95.69 121 ILE A C 1
ATOM 969 O O . ILE A 1 121 ? -8.989 4.345 3.620 1.00 95.69 121 ILE A O 1
ATOM 973 N N . THR A 1 122 ? -7.884 4.972 5.447 1.00 95.75 122 THR A N 1
ATOM 974 C CA . THR A 1 122 ? -7.245 6.147 4.847 1.00 95.75 122 THR A CA 1
ATOM 975 C C . THR A 1 122 ? -5.769 5.855 4.588 1.00 95.75 122 THR A C 1
ATOM 977 O O . THR A 1 122 ? -5.057 5.404 5.483 1.00 95.75 122 THR A O 1
ATOM 980 N N . LEU A 1 123 ? -5.290 6.129 3.376 1.00 96.75 123 LEU A N 1
ATOM 981 C CA . LEU A 1 123 ? -3.887 6.000 2.982 1.00 96.75 123 LEU A CA 1
ATOM 982 C C . LEU A 1 123 ? -3.286 7.389 2.777 1.00 96.75 123 LEU A C 1
ATOM 984 O O . LEU A 1 123 ? -3.744 8.150 1.927 1.00 96.75 123 LEU A O 1
ATOM 988 N N . PHE A 1 124 ? -2.240 7.711 3.528 1.00 95.06 124 PHE A N 1
ATOM 989 C CA . PHE A 1 124 ? -1.504 8.966 3.402 1.00 95.06 124 PHE A CA 1
ATOM 990 C C . PHE A 1 124 ? -0.227 8.771 2.590 1.00 95.06 124 PHE A C 1
ATOM 992 O O . PHE A 1 124 ? 0.419 7.725 2.691 1.00 95.06 124 PHE A O 1
ATOM 999 N N . ASN A 1 125 ? 0.178 9.819 1.864 1.00 94.75 125 ASN A N 1
ATOM 1000 C CA . ASN A 1 125 ? 1.415 9.856 1.078 1.00 94.75 125 ASN A CA 1
ATOM 1001 C C . ASN A 1 125 ? 1.449 8.789 -0.036 1.00 94.75 125 ASN A C 1
ATOM 1003 O O . ASN A 1 125 ? 2.492 8.205 -0.334 1.00 94.75 125 ASN A O 1
ATOM 1007 N N . LEU A 1 126 ? 0.290 8.500 -0.638 1.00 95.62 126 LEU A N 1
ATOM 1008 C CA . LEU A 1 126 ? 0.164 7.510 -1.703 1.00 95.62 126 LEU A CA 1
ATOM 1009 C C . LEU A 1 126 ? 0.563 8.142 -3.047 1.00 95.62 126 LEU A C 1
ATOM 1011 O O . LEU A 1 126 ? -0.064 9.123 -3.444 1.00 95.62 126 LEU A O 1
ATOM 1015 N N . PRO A 1 127 ? 1.567 7.626 -3.780 1.00 94.94 127 PRO A N 1
ATOM 1016 C CA . PRO A 1 127 ? 1.917 8.169 -5.092 1.00 94.94 127 PRO A CA 1
ATOM 1017 C C . PRO A 1 127 ? 0.721 8.136 -6.048 1.00 94.94 127 PRO A C 1
ATOM 1019 O O . PRO A 1 127 ? 0.045 7.111 -6.132 1.00 94.94 127 PRO A O 1
ATOM 1022 N N . THR A 1 128 ? 0.497 9.202 -6.823 1.00 92.94 128 THR A N 1
ATOM 1023 C CA . THR A 1 128 ? -0.656 9.300 -7.744 1.00 92.94 128 THR A CA 1
ATOM 1024 C C . THR A 1 128 ? -0.775 8.100 -8.689 1.00 92.94 128 THR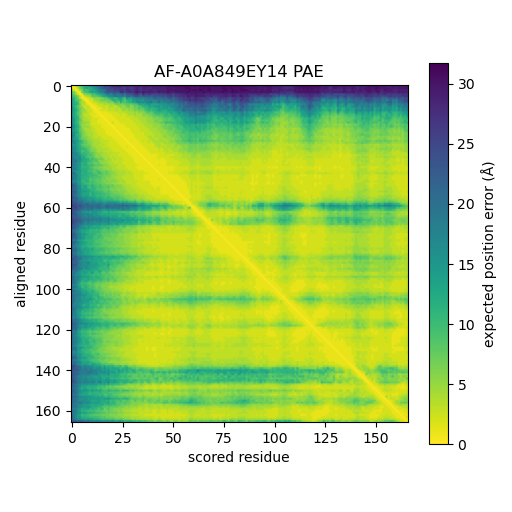 A C 1
ATOM 1026 O O . THR A 1 128 ? -1.847 7.521 -8.820 1.00 92.94 128 THR A O 1
ATOM 1029 N N . ALA A 1 129 ? 0.340 7.634 -9.259 1.00 91.88 129 ALA A N 1
ATOM 1030 C CA . ALA A 1 129 ? 0.339 6.458 -10.132 1.00 91.88 129 ALA A CA 1
ATOM 1031 C C . ALA A 1 129 ? -0.071 5.158 -9.410 1.00 91.88 129 ALA A C 1
ATOM 1033 O O . ALA A 1 129 ? -0.650 4.268 -10.027 1.00 91.88 129 ALA A O 1
ATOM 1034 N N . THR A 1 130 ? 0.239 5.033 -8.114 1.00 94.56 130 THR A N 1
ATOM 1035 C CA . THR A 1 130 ? -0.218 3.906 -7.286 1.00 94.56 130 THR A CA 1
ATOM 1036 C C . THR A 1 130 ? -1.703 4.056 -6.963 1.00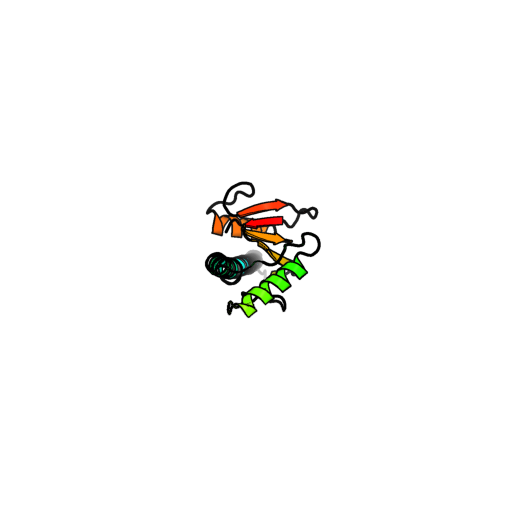 94.56 130 THR A C 1
ATOM 1038 O O . THR A 1 130 ? -2.433 3.075 -7.058 1.00 94.56 130 THR A O 1
ATOM 1041 N N . PHE A 1 131 ? -2.162 5.272 -6.642 1.00 94.69 131 PHE A N 1
ATOM 1042 C CA . PHE A 1 131 ? -3.579 5.564 -6.413 1.00 94.69 131 PHE A CA 1
ATOM 1043 C C . PHE A 1 131 ? -4.439 5.118 -7.598 1.00 94.69 131 PHE A C 1
ATOM 1045 O O . PHE A 1 131 ? -5.330 4.305 -7.411 1.00 94.69 131 PHE A O 1
ATOM 1052 N N . GLU A 1 132 ? -4.133 5.583 -8.811 1.00 92.44 132 GLU A N 1
ATOM 1053 C CA . GLU A 1 132 ? -4.928 5.292 -10.018 1.00 92.44 132 GLU A CA 1
ATOM 1054 C C . GLU A 1 132 ? -5.006 3.792 -10.328 1.00 92.44 132 GLU A C 1
ATOM 1056 O O . GLU A 1 132 ? -5.973 3.301 -10.912 1.00 92.44 132 GLU A O 1
ATOM 1061 N N . ARG A 1 133 ? -3.962 3.045 -9.953 1.00 93.06 133 ARG A N 1
ATOM 1062 C CA . ARG A 1 133 ? -3.923 1.591 -10.119 1.00 93.06 133 ARG A CA 1
ATOM 1063 C C . ARG A 1 133 ? -4.800 0.888 -9.100 1.00 93.06 133 ARG A C 1
ATOM 1065 O O . ARG A 1 133 ? -5.552 0.007 -9.494 1.00 93.06 133 ARG A O 1
ATOM 1072 N N . ILE A 1 134 ? -4.722 1.286 -7.831 1.00 94.12 134 ILE A N 1
ATOM 1073 C CA . ILE A 1 134 ? -5.574 0.727 -6.774 1.00 94.12 134 ILE A CA 1
ATOM 1074 C C . ILE A 1 134 ? -7.038 1.056 -7.040 1.00 94.12 134 ILE A C 1
ATOM 1076 O O . ILE A 1 134 ? -7.864 0.161 -6.986 1.00 94.12 134 ILE A O 1
ATOM 1080 N N . ASP A 1 135 ? -7.336 2.300 -7.398 1.00 92.62 135 ASP A N 1
ATOM 1081 C CA . ASP A 1 135 ? -8.660 2.762 -7.819 1.00 92.62 135 ASP A CA 1
ATOM 1082 C C . ASP A 1 135 ? -9.238 1.842 -8.908 1.00 92.62 135 ASP A C 1
ATOM 1084 O O . ASP A 1 135 ? -10.300 1.248 -8.753 1.00 92.62 135 ASP A O 1
ATOM 1088 N N . ARG A 1 136 ? -8.443 1.541 -9.944 1.00 91.81 136 ARG A N 1
ATOM 1089 C CA . ARG A 1 136 ? -8.829 0.565 -10.972 1.00 91.81 136 ARG A CA 1
ATOM 1090 C C . ARG A 1 136 ? -8.975 -0.869 -10.448 1.00 91.81 136 ARG A C 1
ATOM 1092 O O . ARG A 1 136 ? -9.821 -1.595 -10.962 1.00 91.81 136 ARG A O 1
ATOM 1099 N N . PHE A 1 137 ? -8.155 -1.308 -9.493 1.00 92.19 137 PHE A N 1
ATOM 1100 C CA . PHE A 1 137 ? -8.285 -2.641 -8.890 1.00 92.19 137 PHE A CA 1
ATOM 1101 C C . PHE A 1 137 ? -9.559 -2.776 -8.049 1.00 92.19 137 PHE A C 1
ATOM 1103 O O . PHE A 1 137 ? -10.156 -3.849 -8.049 1.00 92.19 137 PHE A O 1
ATOM 1110 N N . VAL A 1 138 ? -9.973 -1.708 -7.363 1.00 88.81 138 VAL A N 1
ATOM 1111 C CA . VAL A 1 138 ? -11.148 -1.694 -6.483 1.00 88.81 138 VAL A CA 1
ATOM 1112 C C . VAL A 1 138 ? -12.436 -1.456 -7.275 1.00 88.81 138 VAL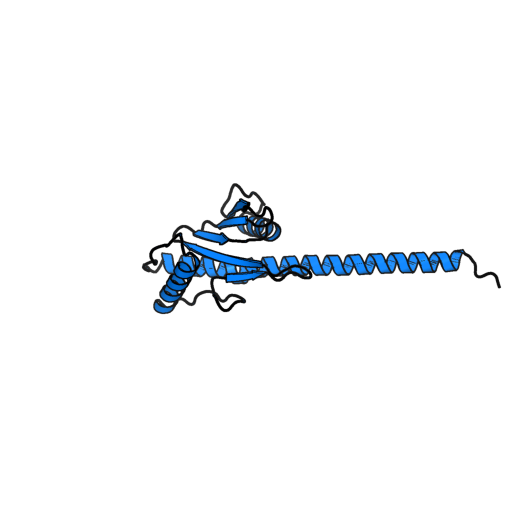 A C 1
ATOM 1114 O O . VAL A 1 138 ? -13.375 -2.237 -7.157 1.00 88.81 138 VAL A O 1
ATOM 1117 N N . ASP A 1 139 ? -12.477 -0.409 -8.100 1.00 87.56 139 ASP A N 1
ATOM 1118 C CA . ASP A 1 139 ? -13.704 0.091 -8.734 1.00 87.56 139 ASP A CA 1
ATOM 1119 C C . ASP A 1 139 ? -13.793 -0.236 -10.242 1.00 87.56 139 ASP A C 1
ATOM 1121 O O . ASP A 1 139 ? -14.788 0.065 -10.903 1.00 87.56 139 ASP A O 1
ATOM 1125 N N . GLY A 1 140 ? -12.770 -0.874 -10.822 1.00 83.06 140 GLY A N 1
ATOM 1126 C CA . GLY A 1 140 ? -12.737 -1.307 -12.229 1.00 83.06 140 GLY A CA 1
ATOM 1127 C C . GLY A 1 140 ? -12.455 -0.193 -13.248 1.00 83.06 140 GLY A C 1
ATOM 1128 O O . GLY A 1 140 ? -12.026 -0.470 -14.370 1.00 83.06 140 GLY A O 1
ATOM 1129 N N . ALA A 1 141 ? -12.618 1.071 -12.860 1.00 81.44 141 ALA A N 1
ATOM 1130 C CA . ALA A 1 141 ? -12.241 2.259 -13.620 1.00 81.44 141 ALA A CA 1
ATOM 1131 C C . ALA A 1 141 ? -11.515 3.240 -12.697 1.00 81.44 141 ALA A C 1
ATOM 1133 O O . ALA A 1 141 ? -11.722 3.196 -11.493 1.00 81.44 141 ALA A O 1
ATOM 1134 N N . SER A 1 142 ? -10.666 4.115 -13.249 1.00 78.56 142 SER A N 1
ATOM 1135 C CA . SER A 1 142 ? -10.061 5.154 -12.414 1.00 78.56 142 SER A CA 1
ATOM 1136 C C . SER A 1 142 ? -10.951 6.391 -12.399 1.00 78.56 142 SER A C 1
ATOM 1138 O O . SER A 1 142 ? -11.052 7.078 -13.420 1.00 78.56 142 SER A O 1
ATOM 1140 N N . ASN A 1 143 ? -11.600 6.653 -11.267 1.00 83.19 143 ASN A N 1
ATOM 1141 C CA . ASN A 1 143 ? -12.305 7.898 -11.009 1.00 83.19 143 ASN A CA 1
ATOM 1142 C C . ASN A 1 143 ? -12.065 8.351 -9.558 1.00 83.19 143 ASN A C 1
ATOM 1144 O O . ASN A 1 143 ? -12.706 7.851 -8.640 1.00 83.19 143 ASN A O 1
ATOM 1148 N N . PRO A 1 144 ? -11.213 9.359 -9.331 1.00 79.75 144 PRO A N 1
ATOM 1149 C CA . PRO A 1 144 ? -10.815 9.738 -7.980 1.00 79.75 144 PRO A CA 1
ATOM 1150 C C . PRO A 1 144 ? -11.927 10.282 -7.080 1.00 79.75 144 PRO A C 1
ATOM 1152 O O . PRO A 1 144 ? -11.749 10.312 -5.858 1.00 79.75 144 PRO A O 1
ATOM 1155 N N . ASP A 1 145 ? -13.031 10.729 -7.675 1.00 83.88 145 ASP A N 1
ATOM 1156 C CA . ASP A 1 145 ? -14.109 11.432 -6.982 1.00 83.88 145 ASP A CA 1
ATOM 1157 C C . ASP A 1 145 ? -15.333 10.533 -6.734 1.00 83.88 145 ASP A C 1
ATOM 1159 O O . ASP A 1 145 ? -16.297 10.957 -6.093 1.00 83.88 145 ASP A O 1
ATOM 1163 N N . SER A 1 146 ? -15.326 9.288 -7.224 1.00 81.50 146 SER A N 1
ATOM 1164 C CA . SER A 1 146 ? -16.468 8.378 -7.104 1.00 81.50 146 SER A CA 1
ATOM 1165 C C . SER A 1 146 ? -16.034 6.926 -6.976 1.00 81.50 146 SER A C 1
ATOM 1167 O O . SER A 1 146 ? -15.131 6.510 -7.684 1.00 81.50 146 SER A O 1
ATOM 1169 N N . GLY A 1 147 ? -16.770 6.137 -6.199 1.00 87.88 147 GLY A N 1
ATOM 1170 C CA . GLY A 1 147 ? -16.502 4.711 -6.036 1.00 87.88 147 GLY A CA 1
ATOM 1171 C C . GLY A 1 147 ? -16.253 4.354 -4.579 1.00 87.88 147 GLY A C 1
ATOM 1172 O O . GLY A 1 147 ? -16.637 5.094 -3.664 1.00 87.88 147 GLY A O 1
ATOM 1173 N N . SER A 1 148 ? -15.638 3.199 -4.369 1.00 91.81 148 SER A N 1
ATOM 1174 C CA . SER A 1 148 ? -15.245 2.711 -3.052 1.00 91.81 148 SER A CA 1
ATOM 1175 C C . SER A 1 148 ? -13.868 3.241 -2.661 1.00 91.81 148 SER A C 1
ATOM 1177 O O . SER A 1 148 ? -13.596 3.361 -1.465 1.00 91.81 148 SER A O 1
ATOM 1179 N N . PHE A 1 149 ? -13.020 3.591 -3.633 1.00 93.19 149 PHE A N 1
ATOM 1180 C CA . PHE A 1 149 ? -11.677 4.120 -3.420 1.00 93.19 149 PHE A CA 1
ATOM 1181 C C . PHE A 1 149 ? -11.540 5.543 -3.976 1.00 93.19 149 PHE A C 1
ATOM 1183 O O . PHE A 1 149 ? -11.306 5.760 -5.156 1.00 93.19 149 PHE A O 1
ATOM 1190 N N . THR A 1 150 ? -11.649 6.547 -3.110 1.00 93.75 150 THR A N 1
ATOM 1191 C CA . THR A 1 150 ? -11.574 7.965 -3.503 1.00 93.75 150 THR A CA 1
ATOM 1192 C C . THR A 1 150 ? -10.321 8.628 -2.955 1.00 93.75 150 THR A C 1
ATOM 1194 O O . THR A 1 150 ? -9.642 8.082 -2.084 1.00 93.75 150 THR A O 1
ATOM 1197 N N . GLY A 1 151 ? -9.954 9.813 -3.443 1.00 92.00 151 GLY A N 1
ATOM 1198 C CA . GLY A 1 151 ? -8.795 10.493 -2.873 1.00 92.00 151 GLY A CA 1
ATOM 1199 C C . GLY A 1 151 ? -8.531 11.900 -3.371 1.00 92.00 151 GLY A C 1
ATOM 1200 O O . GLY A 1 151 ? -8.694 12.225 -4.545 1.00 92.00 151 GLY A O 1
ATOM 1201 N N . ASN A 1 152 ? -8.001 12.724 -2.473 1.00 93.00 152 ASN A N 1
ATOM 1202 C CA . ASN A 1 152 ? -7.631 14.104 -2.762 1.00 93.00 152 ASN A CA 1
ATOM 1203 C C . ASN A 1 152 ? -6.128 14.233 -2.978 1.00 93.00 152 ASN A C 1
ATOM 1205 O O . ASN A 1 152 ? -5.330 13.498 -2.391 1.00 93.00 152 ASN A O 1
ATOM 1209 N N . MET A 1 153 ? -5.737 15.178 -3.828 1.00 92.38 153 MET A N 1
ATOM 1210 C CA . MET A 1 153 ? -4.331 15.512 -4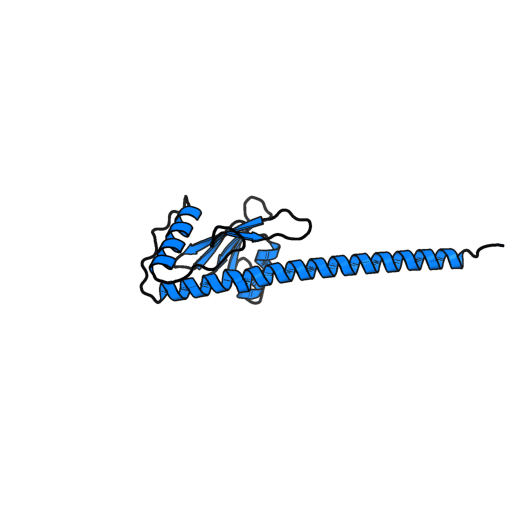.017 1.00 92.38 153 MET A CA 1
ATOM 1211 C C . MET A 1 153 ? -3.765 16.144 -2.745 1.00 92.38 153 MET A C 1
ATOM 1213 O O . MET A 1 153 ? -4.415 16.972 -2.107 1.00 92.38 153 MET A O 1
ATOM 1217 N N . SER A 1 154 ? -2.564 15.723 -2.365 1.00 90.50 154 SER A N 1
ATOM 1218 C CA . SER A 1 154 ? -1.816 16.329 -1.270 1.00 90.50 154 SER A CA 1
ATOM 1219 C C . SER A 1 154 ? -1.250 17.685 -1.702 1.00 90.50 154 SER A C 1
ATOM 1221 O O . SER A 1 154 ? -1.146 17.987 -2.892 1.00 90.50 154 SER A O 1
ATOM 1223 N N . ALA A 1 155 ? -0.840 18.501 -0.730 1.00 85.75 155 ALA A N 1
ATOM 1224 C CA . ALA A 1 155 ? -0.256 19.820 -0.979 1.00 85.75 155 ALA A CA 1
ATOM 1225 C C . ALA A 1 155 ? 1.059 19.765 -1.783 1.00 85.75 155 ALA A C 1
ATOM 1227 O O . ALA A 1 155 ? 1.467 20.767 -2.361 1.00 85.75 155 ALA A O 1
ATOM 1228 N N . ASP A 1 156 ? 1.718 18.603 -1.830 1.00 85.69 156 ASP A N 1
ATOM 1229 C CA . ASP A 1 156 ? 2.936 18.384 -2.615 1.00 85.69 156 ASP A CA 1
ATOM 1230 C C . ASP A 1 156 ? 2.682 18.216 -4.126 1.00 85.69 156 ASP A C 1
ATOM 1232 O O . ASP A 1 156 ? 3.634 18.239 -4.904 1.00 85.69 156 ASP A O 1
ATOM 1236 N N . GLY A 1 157 ? 1.425 18.031 -4.549 1.00 86.25 157 GLY A N 1
ATOM 1237 C CA . GLY A 1 157 ? 1.036 17.809 -5.945 1.00 86.25 157 GLY A CA 1
ATOM 1238 C C . GLY A 1 157 ? 1.482 16.469 -6.550 1.00 86.25 157 GLY A C 1
ATOM 1239 O O . GLY A 1 157 ? 1.257 16.233 -7.735 1.00 86.25 157 GLY A O 1
ATOM 1240 N N . VAL A 1 158 ? 2.119 15.585 -5.776 1.00 88.00 158 VAL A N 1
ATOM 1241 C CA . VAL A 1 158 ? 2.709 14.319 -6.264 1.00 88.00 158 VAL A CA 1
ATOM 1242 C C . VAL A 1 158 ? 2.100 13.102 -5.571 1.00 88.00 158 VAL A C 1
ATOM 1244 O O . VAL A 1 158 ? 2.095 11.996 -6.127 1.00 88.00 158 VAL A O 1
ATOM 1247 N N . THR A 1 159 ? 1.573 13.289 -4.364 1.00 92.69 159 THR A N 1
ATOM 1248 C CA . THR A 1 159 ? 0.912 12.242 -3.595 1.00 92.69 159 THR A CA 1
ATOM 1249 C C . THR A 1 159 ? -0.552 12.566 -3.348 1.00 92.69 159 THR A C 1
ATOM 1251 O O . THR A 1 159 ? -1.032 13.678 -3.574 1.00 92.69 159 THR A O 1
ATOM 1254 N N . ARG A 1 160 ? -1.297 11.554 -2.911 1.00 94.94 160 ARG A N 1
ATOM 1255 C CA . ARG A 1 160 ? -2.713 11.649 -2.581 1.00 94.94 160 ARG A CA 1
ATOM 1256 C C . ARG A 1 160 ? -2.967 11.124 -1.179 1.00 94.94 160 ARG A C 1
ATOM 1258 O O . ARG A 1 160 ? -2.255 10.245 -0.682 1.00 94.94 160 ARG A O 1
ATOM 1265 N N . ILE A 1 161 ? -4.011 11.670 -0.569 1.00 94.56 161 ILE A N 1
ATOM 1266 C CA . ILE A 1 161 ? -4.660 11.087 0.598 1.00 94.56 161 ILE A CA 1
ATOM 1267 C C . ILE A 1 161 ? -5.868 10.329 0.064 1.00 94.56 161 ILE A C 1
ATOM 1269 O O . ILE A 1 161 ? -6.823 10.944 -0.414 1.00 94.56 161 ILE A O 1
ATOM 1273 N N . ALA A 1 162 ? -5.790 9.004 0.097 1.00 95.12 162 ALA A N 1
ATOM 1274 C CA . ALA A 1 162 ? -6.842 8.128 -0.391 1.00 95.12 162 ALA A CA 1
ATOM 1275 C C . ALA A 1 162 ? -7.716 7.646 0.763 1.00 95.12 162 ALA A C 1
ATOM 1277 O O . ALA A 1 162 ? -7.230 7.460 1.878 1.00 95.12 162 ALA A O 1
ATOM 1278 N N . TYR A 1 163 ? -8.987 7.406 0.492 1.00 95.50 163 TYR A N 1
ATOM 1279 C CA . TYR A 1 163 ? -9.926 6.780 1.397 1.00 95.50 163 TYR A CA 1
ATOM 1280 C C . TYR A 1 163 ? -10.593 5.605 0.692 1.00 95.50 163 TYR A C 1
ATOM 1282 O O . TYR A 1 163 ? -11.153 5.743 -0.391 1.00 95.50 163 TYR A O 1
ATOM 1290 N N . TRP A 1 164 ? -10.537 4.452 1.341 1.00 95.19 164 TRP A N 1
ATOM 1291 C CA . TRP A 1 164 ? -11.173 3.226 0.911 1.00 95.19 164 TRP A CA 1
ATOM 1292 C C . TRP A 1 164 ? -12.313 2.881 1.859 1.00 95.19 164 TRP A C 1
ATOM 1294 O O . TRP A 1 164 ? -12.104 2.643 3.054 1.00 95.19 164 TRP A O 1
ATOM 1304 N N . LYS A 1 165 ? -13.525 2.846 1.320 1.00 91.62 165 LYS A N 1
ATOM 1305 C CA . LYS A 1 165 ? -14.709 2.376 2.021 1.00 91.62 165 LYS A CA 1
ATOM 1306 C C . LYS A 1 165 ? -14.711 0.844 2.045 1.00 91.62 165 LYS A C 1
ATOM 1308 O O . LYS A 1 165 ? -14.997 0.210 1.036 1.00 91.62 165 LYS A O 1
ATOM 1313 N N . VAL A 1 166 ? -14.403 0.304 3.222 1.00 84.81 166 VAL A N 1
ATOM 1314 C CA . VAL A 1 166 ? -14.456 -1.124 3.588 1.00 84.81 166 VAL A CA 1
ATOM 1315 C C . VAL A 1 166 ? -15.688 -1.365 4.426 1.00 84.81 166 VAL A C 1
ATOM 1317 O O . VAL A 1 166 ? -15.907 -0.520 5.328 1.00 84.81 166 VAL A O 1
#

Secondary structure (DSSP, 8-state):
----HHHHHHHHHHHHHHHHHHHHHHHHHHHHHHHHHHHHIIIIIIHHHHHHHHHHHHTT--PPPPPSS-HHHHHHHHHHHHHHTTPPPPP-SSSSTTEEEE--TTS--EEEEEEEETTEEEEEEEEHHHHHHHHHHHHSS--TTSSSEEEEEPTTSSEEEEEE--

Radius of gyration: 22.69 Å; Cα contacts (8 Å, |Δi|>4): 206; chains: 1; bounding box: 58×33×73 Å